Protein AF-A0A7Y5TI18-F1 (afdb_monomer)

Mean predicted aligned error: 16.35 Å

Foldseek 3Di:
DDVCPCVVCVDDDDDDADDLVRLLVLLQVVLVVVLADEDPQLSVLSSVLSVPDDPDPPCPRSVVSVLQNVQLVVVLCVVCVPPPDQDPCSNHYRYSRSGDSDSPDRPDPPPPPDPPPPPDDDDDDDDDDDDDDDDDDDDDDDDDDDDDDDDD

Secondary structure (DSSP, 8-state):
--TTSTTT---PPP-PPPPHHHHHHHHHHHHHTTT-EE-HHHHHHHHHHHHHS---TT--HHHHHHHHHHHHHHHHHHHHTT-SS--TTTTTEE-GGG--S-TTS----------------PPP----------------------------

Structure (mmCIF, N/CA/C/O backbone):
data_AF-A0A7Y5TI18-F1
#
_entry.id   AF-A0A7Y5TI18-F1
#
loop_
_atom_site.group_PDB
_atom_site.id
_atom_site.type_symbol
_atom_site.label_atom_id
_atom_site.label_alt_id
_atom_site.label_comp_id
_atom_site.label_asym_id
_atom_site.label_entity_id
_atom_site.label_seq_id
_atom_site.pdbx_PDB_ins_code
_atom_site.Cartn_x
_atom_site.Cartn_y
_atom_site.Cartn_z
_atom_site.occupancy
_atom_site.B_iso_or_equiv
_atom_site.auth_seq_id
_atom_site.auth_comp_id
_atom_site.auth_asym_id
_atom_site.auth_atom_id
_atom_site.pdbx_PDB_model_num
ATOM 1 N N . GLN A 1 1 ? -7.998 13.507 37.274 1.00 60.72 1 GLN A N 1
ATOM 2 C CA . GLN A 1 1 ? -9.275 12.997 36.729 1.00 60.72 1 GLN A CA 1
ATOM 3 C C . GLN A 1 1 ? -10.178 14.200 36.506 1.00 60.72 1 GLN A C 1
ATOM 5 O O . GLN A 1 1 ? -10.404 14.914 37.473 1.00 60.72 1 GLN A O 1
ATOM 10 N N . ASN A 1 2 ? -10.582 14.504 35.266 1.00 56.47 2 ASN A N 1
ATOM 11 C CA . ASN A 1 2 ? -11.350 15.713 34.932 1.00 56.47 2 ASN A CA 1
ATOM 12 C C . ASN A 1 2 ? -12.838 15.346 34.725 1.00 56.47 2 ASN A C 1
ATOM 14 O O . ASN A 1 2 ? -13.205 14.922 33.629 1.00 56.47 2 ASN A O 1
ATOM 18 N N . PRO A 1 3 ? -13.705 15.445 35.753 1.00 73.06 3 PRO A N 1
ATOM 19 C CA . PRO A 1 3 ? -15.040 14.829 35.740 1.00 73.06 3 PRO A CA 1
ATOM 20 C C . PRO A 1 3 ? -16.017 15.494 34.757 1.00 73.06 3 PRO A C 1
ATOM 22 O O . PRO A 1 3 ? -17.007 14.893 34.358 1.00 73.06 3 PRO A O 1
ATOM 25 N N . GLY A 1 4 ? -15.745 16.741 34.356 1.00 77.50 4 GLY A N 1
ATOM 26 C CA . GLY A 1 4 ? -16.625 17.539 33.497 1.00 77.50 4 GLY A CA 1
ATOM 27 C C . GLY A 1 4 ? -16.455 17.315 31.992 1.00 77.50 4 GLY A C 1
ATOM 28 O O . GLY A 1 4 ? -17.224 17.891 31.221 1.00 77.50 4 GLY A O 1
ATOM 29 N N . LEU A 1 5 ? -15.461 16.519 31.574 1.00 74.81 5 LEU A N 1
ATOM 30 C CA . LEU A 1 5 ? -15.185 16.237 30.161 1.00 74.81 5 LEU A CA 1
ATOM 31 C C . LEU A 1 5 ? -16.224 15.268 29.586 1.00 74.81 5 LEU A C 1
ATOM 33 O O . LEU A 1 5 ? -16.863 15.584 28.589 1.00 74.81 5 LEU A O 1
ATOM 37 N N . ALA A 1 6 ? -16.483 14.155 30.276 1.00 68.00 6 ALA A N 1
ATOM 38 C CA . ALA A 1 6 ? -17.467 13.156 29.849 1.00 68.00 6 ALA A CA 1
ATOM 39 C C . ALA A 1 6 ? -18.893 13.732 29.726 1.00 68.00 6 ALA A C 1
ATOM 41 O O . ALA A 1 6 ? -19.654 13.326 28.861 1.00 68.00 6 ALA A O 1
ATOM 42 N N . SER A 1 7 ? -19.241 14.742 30.532 1.00 72.25 7 SER A N 1
ATOM 43 C CA . SER A 1 7 ? -20.543 15.423 30.443 1.00 72.25 7 SER A CA 1
ATOM 44 C C . SER A 1 7 ? -20.699 16.311 29.202 1.00 72.25 7 SER A C 1
ATOM 46 O O . SER A 1 7 ? -21.828 16.646 28.852 1.00 72.25 7 SER A O 1
ATOM 48 N N . ARG A 1 8 ? -19.596 16.748 28.577 1.00 80.69 8 ARG A N 1
ATOM 49 C CA . ARG A 1 8 ? -19.600 17.625 27.391 1.00 80.69 8 ARG A CA 1
ATOM 50 C C . ARG A 1 8 ? -19.450 16.859 26.075 1.00 80.69 8 ARG A C 1
ATOM 52 O O . ARG A 1 8 ? -19.745 17.425 25.030 1.00 80.69 8 ARG A O 1
ATOM 59 N N . PHE A 1 9 ? -19.037 15.593 26.130 1.00 77.94 9 PHE A N 1
ATOM 60 C CA . PHE A 1 9 ? -18.974 14.686 24.984 1.00 77.94 9 PHE A CA 1
ATOM 61 C C . PHE A 1 9 ? -20.054 13.612 25.140 1.00 77.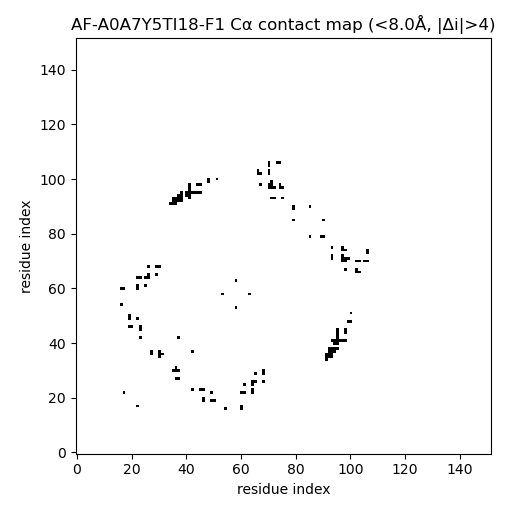94 9 PHE A C 1
ATOM 63 O O . PHE A 1 9 ? -19.801 12.524 25.641 1.00 77.94 9 PHE A O 1
ATOM 70 N N . THR A 1 10 ? -21.286 13.953 24.763 1.00 79.06 10 THR A N 1
ATOM 71 C CA . THR A 1 10 ? -22.455 13.062 24.889 1.00 79.06 10 THR A CA 1
ATOM 72 C C . THR A 1 10 ? -22.569 12.045 23.756 1.00 79.06 10 THR A C 1
ATOM 74 O O . THR A 1 10 ? -23.332 11.092 23.871 1.00 79.06 10 THR A O 1
ATOM 77 N N . THR A 1 11 ? -21.847 12.263 22.657 1.00 81.44 11 THR A N 1
ATOM 78 C CA . THR A 1 11 ? -21.863 11.404 21.473 1.00 81.44 11 THR A CA 1
ATOM 79 C C . THR A 1 11 ? -20.527 10.690 21.367 1.00 81.44 11 THR A C 1
ATOM 81 O O . THR A 1 11 ? -19.495 11.329 21.165 1.00 81.44 11 THR A O 1
ATOM 84 N N . THR A 1 12 ? -20.562 9.368 21.479 1.00 78.50 12 THR A N 1
ATOM 85 C CA . THR A 1 12 ? -19.436 8.493 21.161 1.00 78.50 12 THR A CA 1
ATOM 86 C C . THR A 1 12 ? -19.642 7.976 19.745 1.00 78.50 12 THR A C 1
ATOM 88 O O . THR A 1 12 ? -20.697 7.423 19.444 1.00 78.50 12 THR A O 1
ATOM 91 N N . ILE A 1 13 ? -18.663 8.209 18.874 1.00 78.75 13 ILE A N 1
ATOM 92 C CA . ILE A 1 13 ? -18.610 7.615 17.538 1.00 78.75 13 ILE A CA 1
ATOM 93 C C . ILE A 1 13 ? -17.568 6.507 17.621 1.00 78.75 13 ILE A C 1
ATOM 95 O O . ILE A 1 13 ? -16.414 6.776 17.957 1.00 78.75 13 ILE A O 1
ATOM 99 N N . GLU A 1 14 ? -17.999 5.277 17.380 1.00 77.69 14 GLU A N 1
ATOM 100 C CA . GLU A 1 14 ? -17.109 4.130 17.246 1.00 77.69 14 GLU A CA 1
ATOM 101 C C . GLU A 1 14 ? -16.626 4.077 15.796 1.00 77.69 14 GLU A C 1
ATOM 103 O O . GLU A 1 14 ? -17.403 4.292 14.865 1.00 77.69 14 GLU A O 1
ATOM 108 N N . PHE A 1 15 ? -15.326 3.871 15.622 1.00 79.31 15 PHE A N 1
ATOM 109 C CA . PHE A 1 15 ? -14.714 3.692 14.315 1.00 79.31 15 PHE A CA 1
ATOM 110 C C . PHE A 1 15 ? -14.275 2.240 14.233 1.00 79.31 15 PHE A C 1
ATOM 112 O O . PHE A 1 15 ? -13.400 1.829 14.998 1.00 79.31 15 PHE A O 1
ATOM 119 N N . ASP A 1 16 ? -14.910 1.488 13.342 1.00 81.56 16 ASP A N 1
ATOM 120 C CA . ASP A 1 16 ? -14.528 0.109 13.072 1.00 81.56 16 ASP A CA 1
ATOM 121 C C . ASP A 1 16 ? -13.164 0.062 12.373 1.00 81.56 16 ASP A C 1
ATOM 123 O O . ASP A 1 16 ? -12.767 0.994 11.661 1.00 81.56 16 ASP A O 1
ATOM 127 N N . ASP A 1 17 ? -12.437 -1.033 12.584 1.00 86.19 17 ASP A N 1
ATOM 128 C CA . ASP A 1 17 ? -11.221 -1.297 11.826 1.00 86.19 17 ASP A CA 1
ATOM 129 C C . ASP A 1 17 ? -11.558 -1.597 10.362 1.00 86.19 17 ASP A C 1
ATOM 131 O O . ASP A 1 17 ? -12.556 -2.255 10.063 1.00 86.19 17 ASP A O 1
ATOM 135 N N . TYR A 1 18 ? -10.695 -1.146 9.449 1.00 89.25 18 TYR A N 1
ATOM 136 C CA . TYR A 1 18 ? -10.819 -1.506 8.040 1.00 89.25 18 TYR A CA 1
ATOM 137 C C . TYR A 1 18 ? -10.597 -3.010 7.857 1.00 89.25 18 TYR A C 1
ATOM 139 O O . TYR A 1 18 ? -9.679 -3.604 8.433 1.00 89.25 18 TYR A O 1
ATOM 147 N N . SER A 1 19 ? -11.419 -3.613 7.007 1.00 92.19 19 SER A N 1
ATOM 148 C CA . SER A 1 19 ? -11.203 -4.960 6.489 1.00 92.19 19 SER A CA 1
ATOM 149 C C . SER A 1 19 ? -9.927 -5.037 5.643 1.00 92.19 19 SER A C 1
ATOM 151 O O . SER A 1 19 ? -9.414 -4.029 5.154 1.00 92.19 19 SER A O 1
ATOM 153 N N . ASP A 1 20 ? -9.418 -6.250 5.427 1.00 93.31 20 ASP A N 1
ATOM 154 C CA . ASP A 1 20 ? -8.227 -6.474 4.595 1.00 93.31 20 ASP A CA 1
ATOM 155 C C . ASP A 1 20 ? -8.409 -5.928 3.169 1.00 93.31 20 ASP A C 1
ATOM 157 O O . ASP A 1 20 ? -7.471 -5.385 2.589 1.00 93.31 20 ASP A O 1
ATOM 161 N N . ASP A 1 21 ? -9.627 -6.024 2.628 1.00 93.94 21 ASP A N 1
ATOM 162 C CA . ASP A 1 21 ? -9.971 -5.511 1.300 1.00 93.94 21 ASP A CA 1
ATOM 163 C C . ASP A 1 21 ? -9.994 -3.975 1.270 1.00 93.94 21 ASP A C 1
ATOM 165 O O . ASP A 1 21 ? -9.540 -3.365 0.304 1.00 93.94 21 ASP A O 1
ATOM 169 N N . GLU A 1 22 ? -10.464 -3.329 2.340 1.00 94.81 22 GLU A N 1
ATOM 170 C CA . GLU A 1 22 ? -10.423 -1.867 2.465 1.00 94.81 22 GLU A CA 1
ATOM 171 C C . GLU A 1 22 ? -8.990 -1.355 2.634 1.00 94.81 22 GLU A C 1
ATOM 173 O O . GLU A 1 22 ? -8.625 -0.337 2.049 1.00 94.81 22 GLU A O 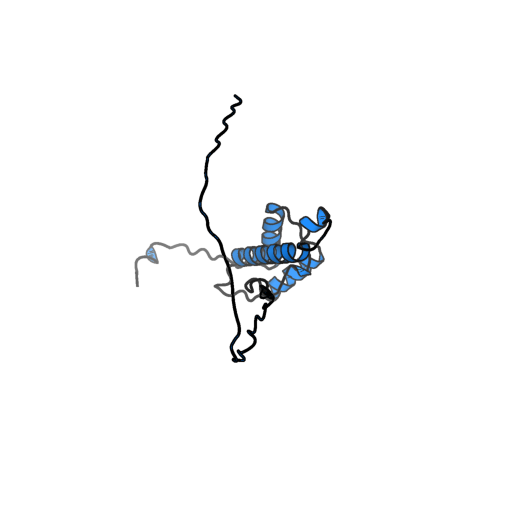1
ATOM 178 N N . LEU A 1 23 ? -8.144 -2.070 3.379 1.00 94.88 23 LEU A N 1
ATOM 179 C CA . LEU A 1 23 ? -6.724 -1.735 3.501 1.00 94.88 23 LEU A CA 1
ATOM 180 C C . LEU A 1 23 ? -5.972 -1.889 2.180 1.00 94.88 23 LEU A C 1
ATOM 182 O O . LEU A 1 23 ? -5.084 -1.075 1.905 1.00 94.88 23 LEU A O 1
ATOM 186 N N . LEU A 1 24 ? -6.336 -2.894 1.377 1.00 96.06 24 LEU A N 1
ATOM 187 C CA . LEU A 1 24 ? -5.817 -3.084 0.024 1.00 96.06 24 LEU A CA 1
ATOM 188 C C . LEU A 1 24 ? -6.236 -1.935 -0.886 1.00 96.06 24 LEU A C 1
ATOM 190 O O . LEU A 1 24 ? -5.375 -1.327 -1.508 1.00 96.06 24 LEU A O 1
ATOM 194 N N . ALA A 1 25 ? -7.513 -1.550 -0.862 1.00 96.88 25 ALA A N 1
ATOM 195 C CA . ALA A 1 25 ? -8.004 -0.408 -1.629 1.00 96.88 25 ALA A CA 1
ATOM 196 C C . ALA A 1 25 ? -7.322 0.915 -1.226 1.00 96.88 25 ALA A C 1
ATOM 198 O O . ALA A 1 25 ? -7.026 1.754 -2.077 1.00 96.88 25 ALA A O 1
ATOM 199 N N . ILE A 1 26 ? -7.037 1.109 0.068 1.00 96.38 26 ILE A N 1
ATOM 200 C CA . ILE A 1 26 ? -6.265 2.264 0.546 1.00 96.38 26 ILE A CA 1
ATOM 201 C C . ILE A 1 26 ? -4.839 2.227 -0.013 1.00 96.38 26 ILE A C 1
ATOM 203 O O . ILE A 1 26 ? -4.341 3.259 -0.458 1.00 96.38 26 ILE A O 1
ATOM 207 N N . LEU A 1 27 ? -4.180 1.066 0.013 1.00 97.50 27 LEU A N 1
ATOM 208 C CA . LEU A 1 27 ? -2.828 0.911 -0.521 1.00 97.50 27 LEU A CA 1
ATOM 209 C C . LEU A 1 27 ? -2.791 1.161 -2.034 1.00 97.50 27 LEU A C 1
ATOM 211 O O . LEU A 1 27 ? -1.938 1.921 -2.485 1.00 97.50 27 LEU A O 1
ATOM 215 N N . ASP A 1 28 ? -3.743 0.608 -2.789 1.00 98.00 28 ASP A N 1
ATOM 216 C CA . ASP A 1 28 ? -3.884 0.838 -4.232 1.00 98.00 28 ASP A CA 1
ATOM 217 C C . ASP A 1 28 ? -4.068 2.327 -4.541 1.00 98.00 28 ASP A C 1
ATOM 219 O O . ASP A 1 28 ? -3.390 2.872 -5.408 1.00 98.00 28 ASP A O 1
ATOM 223 N N . SER A 1 29 ? -4.912 3.026 -3.775 1.00 98.31 29 SER A N 1
ATOM 224 C CA . SER A 1 29 ? -5.109 4.470 -3.943 1.00 98.31 29 SER A CA 1
ATOM 225 C C . SER A 1 29 ? -3.832 5.278 -3.674 1.00 98.31 29 SER A C 1
ATOM 227 O O . SER A 1 29 ? -3.584 6.280 -4.348 1.00 98.31 29 SER A O 1
ATOM 229 N N . ILE A 1 30 ? -3.011 4.861 -2.704 1.00 97.94 30 ILE A N 1
ATOM 230 C CA . ILE A 1 30 ? -1.713 5.495 -2.427 1.00 97.94 30 ILE A CA 1
ATOM 231 C C . ILE A 1 30 ? -0.726 5.227 -3.572 1.00 97.94 30 ILE A C 1
ATOM 233 O O . ILE A 1 30 ? -0.021 6.154 -3.984 1.00 97.94 30 ILE A O 1
ATOM 237 N N . ALA A 1 31 ? -0.684 3.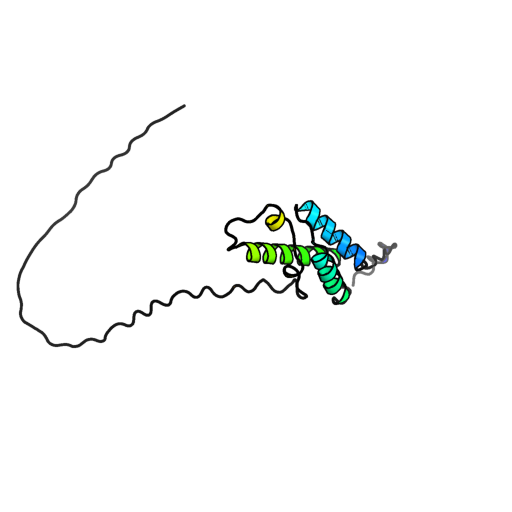992 -4.079 1.00 98.00 31 ALA A N 1
ATOM 238 C CA . ALA A 1 31 ? 0.183 3.595 -5.183 1.00 98.00 31 ALA A CA 1
ATOM 239 C C . ALA A 1 31 ? -0.161 4.359 -6.468 1.00 98.00 31 ALA A C 1
ATOM 241 O O . ALA A 1 31 ? 0.718 5.010 -7.033 1.00 98.00 31 ALA A O 1
ATOM 242 N N . GLU A 1 32 ? -1.441 4.391 -6.852 1.00 98.00 32 GLU A N 1
ATOM 243 C CA . GLU A 1 32 ? -1.928 5.115 -8.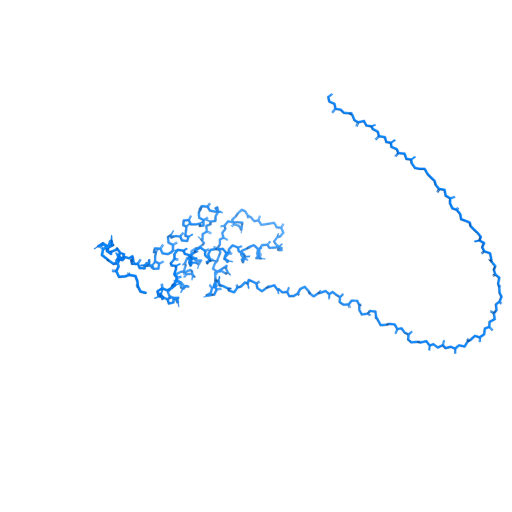032 1.00 98.00 32 GLU A CA 1
ATOM 244 C C . GLU A 1 32 ? -1.614 6.614 -7.932 1.00 98.00 32 GLU A C 1
ATOM 246 O O . GLU A 1 32 ? -1.080 7.212 -8.867 1.00 98.00 32 GLU A O 1
ATOM 251 N N . GLY A 1 33 ? -1.856 7.221 -6.764 1.00 98.12 33 GLY A N 1
ATOM 252 C CA . GLY A 1 33 ? -1.515 8.624 -6.505 1.00 98.12 33 GLY A CA 1
ATOM 253 C C . GLY A 1 33 ? -0.011 8.930 -6.539 1.00 98.12 33 GLY A C 1
ATOM 254 O O . GLY A 1 33 ? 0.366 10.101 -6.581 1.00 98.12 33 GLY A O 1
ATOM 255 N N . SER A 1 34 ? 0.832 7.895 -6.527 1.00 97.50 34 SER A N 1
ATOM 256 C CA . SER A 1 34 ? 2.294 7.972 -6.582 1.00 97.50 34 SER A CA 1
ATOM 257 C C . SER A 1 34 ? 2.870 7.427 -7.898 1.00 97.50 34 SER A C 1
ATOM 259 O O . SER A 1 34 ? 4.075 7.203 -7.968 1.00 97.50 34 SER A O 1
ATOM 261 N N . ASP A 1 35 ? 2.037 7.216 -8.927 1.00 97.25 35 ASP A N 1
ATOM 262 C CA . ASP A 1 35 ? 2.412 6.670 -10.242 1.00 97.25 35 ASP A CA 1
ATOM 263 C C . ASP A 1 35 ? 2.914 5.209 -10.251 1.00 97.25 35 ASP A C 1
ATOM 265 O O . ASP A 1 35 ? 3.544 4.784 -11.229 1.00 97.25 35 ASP A O 1
ATOM 269 N N . TYR A 1 36 ? 2.583 4.439 -9.211 1.00 98.19 36 TYR A N 1
ATOM 270 C CA . TYR A 1 36 ? 2.853 3.003 -9.106 1.00 98.19 36 TYR A CA 1
ATOM 271 C C . TYR A 1 36 ? 1.599 2.162 -9.343 1.00 98.19 36 TYR A C 1
ATOM 273 O O . TYR A 1 36 ? 0.479 2.568 -9.044 1.00 98.19 36 TYR A O 1
ATOM 281 N N . GLU A 1 37 ? 1.820 0.941 -9.814 1.00 97.94 37 GLU A N 1
ATOM 282 C CA . GLU A 1 37 ? 0.804 -0.095 -9.965 1.00 97.94 37 GLU A CA 1
ATOM 283 C C . GLU A 1 37 ? 1.326 -1.394 -9.336 1.00 97.94 37 GLU A C 1
ATOM 285 O O . GLU A 1 37 ? 2.5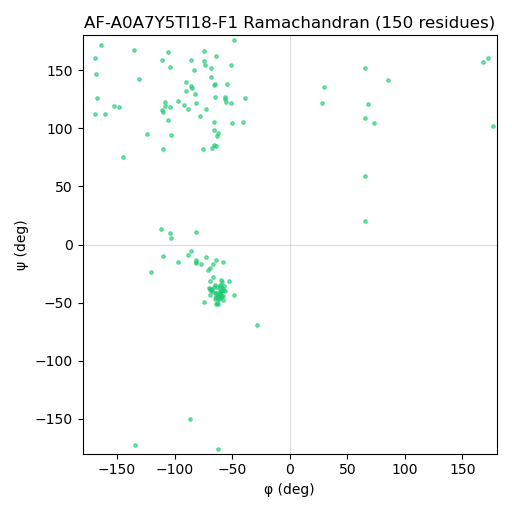18 -1.708 -9.406 1.00 97.94 37 GLU A O 1
ATOM 290 N N . LEU A 1 38 ? 0.441 -2.148 -8.686 1.00 98.19 38 LEU A N 1
ATOM 291 C CA . LEU A 1 38 ? 0.767 -3.466 -8.151 1.00 98.19 38 LEU A CA 1
ATOM 292 C C . LEU A 1 38 ? 0.475 -4.527 -9.210 1.00 98.19 38 LEU A C 1
ATOM 294 O O . LEU A 1 38 ? -0.531 -4.475 -9.912 1.00 98.19 38 LEU A O 1
ATOM 298 N N . THR A 1 39 ? 1.369 -5.500 -9.295 1.00 98.06 39 THR A N 1
ATOM 299 C CA . THR A 1 39 ? 1.151 -6.741 -10.047 1.00 98.06 39 THR A CA 1
ATOM 300 C C . THR A 1 39 ? 0.187 -7.673 -9.305 1.00 98.06 39 THR A C 1
ATOM 302 O O . THR A 1 39 ? 0.044 -7.582 -8.085 1.00 98.06 39 THR A O 1
ATOM 305 N N . ASP A 1 40 ? -0.451 -8.606 -10.019 1.00 97.44 40 ASP A N 1
ATOM 306 C CA . ASP A 1 40 ? -1.426 -9.534 -9.422 1.00 97.44 40 ASP A CA 1
ATOM 307 C C . ASP A 1 40 ? -0.829 -10.342 -8.247 1.00 97.44 40 ASP A C 1
ATOM 309 O O . ASP A 1 40 ? -1.467 -10.519 -7.208 1.00 97.44 40 ASP A O 1
ATOM 313 N N . ASP A 1 41 ? 0.427 -10.787 -8.366 1.00 97.50 41 ASP A N 1
ATOM 314 C CA . ASP A 1 41 ? 1.148 -11.490 -7.298 1.00 97.50 41 ASP A CA 1
ATOM 315 C C . ASP A 1 41 ? 1.495 -10.563 -6.123 1.00 97.50 41 ASP A C 1
ATOM 317 O O . ASP A 1 41 ? 1.496 -10.996 -4.965 1.00 97.50 41 ASP A O 1
ATOM 321 N N . ALA A 1 42 ? 1.736 -9.274 -6.382 1.00 97.69 42 ALA A N 1
ATOM 322 C CA . ALA A 1 42 ? 1.880 -8.280 -5.325 1.00 97.69 42 ALA A CA 1
ATOM 323 C C . ALA A 1 42 ? 0.576 -8.085 -4.542 1.00 97.69 42 ALA A C 1
ATOM 325 O O . ALA A 1 42 ? 0.620 -8.042 -3.313 1.00 97.69 42 ALA A O 1
ATOM 326 N N . HIS A 1 43 ? -0.587 -8.038 -5.202 1.00 97.50 43 HIS A N 1
ATOM 327 C CA . HIS A 1 43 ? -1.880 -7.966 -4.507 1.00 97.50 43 HIS A CA 1
ATOM 328 C C . HIS A 1 43 ? -2.116 -9.178 -3.605 1.00 97.50 43 HIS A C 1
ATOM 330 O O . HIS A 1 43 ? -2.562 -9.027 -2.463 1.00 97.50 43 HIS A O 1
ATOM 336 N N . GLU A 1 44 ? -1.794 -10.381 -4.084 1.00 96.75 44 GLU A N 1
ATOM 337 C CA . GLU A 1 44 ? -1.872 -11.603 -3.277 1.00 96.75 44 GLU A CA 1
ATOM 338 C C . GLU A 1 44 ? -0.938 -11.537 -2.061 1.00 96.75 44 GLU A C 1
ATOM 340 O O . GLU A 1 44 ? -1.354 -11.837 -0.935 1.00 96.75 44 GLU A O 1
ATOM 345 N N . ARG A 1 45 ? 0.304 -11.079 -2.263 1.00 96.56 45 ARG A N 1
ATOM 346 C CA . ARG A 1 45 ? 1.287 -10.907 -1.188 1.00 96.56 45 ARG A CA 1
ATOM 347 C C . ARG A 1 45 ? 0.819 -9.895 -0.146 1.00 96.56 45 ARG A C 1
ATOM 349 O O . ARG A 1 45 ? 0.877 -10.187 1.046 1.00 96.56 45 ARG A O 1
ATOM 356 N N . VAL A 1 46 ? 0.323 -8.737 -0.571 1.00 96.25 46 VAL A N 1
ATOM 357 C CA . VAL A 1 46 ? -0.185 -7.691 0.328 1.00 96.25 46 VAL A CA 1
ATOM 358 C C . VAL A 1 46 ? -1.384 -8.195 1.129 1.00 96.25 46 VAL A C 1
ATOM 360 O O . VAL A 1 46 ? -1.435 -8.000 2.345 1.00 96.25 46 VAL A O 1
ATOM 363 N N . ARG A 1 47 ? -2.320 -8.911 0.491 1.00 95.44 47 ARG A N 1
ATOM 364 C CA . ARG A 1 47 ? -3.453 -9.523 1.199 1.00 95.44 47 ARG A CA 1
ATOM 365 C C . ARG A 1 47 ? -2.974 -10.499 2.278 1.00 95.44 47 ARG A C 1
ATOM 367 O O . ARG A 1 47 ? -3.524 -10.496 3.377 1.00 95.44 47 ARG A O 1
ATOM 374 N N . HIS A 1 48 ? -1.931 -11.283 2.004 1.00 94.38 48 HIS A N 1
ATOM 375 C CA . HIS A 1 48 ? -1.337 -12.167 3.007 1.00 94.38 48 HIS A CA 1
ATOM 376 C C . HIS A 1 48 ? -0.754 -11.392 4.199 1.00 94.38 48 HIS A C 1
ATOM 378 O O . HIS A 1 48 ? -1.016 -11.752 5.346 1.00 94.38 48 HIS A O 1
ATOM 384 N N . VAL A 1 49 ? -0.028 -10.298 3.942 1.00 93.69 49 VAL A N 1
ATOM 385 C CA . VAL A 1 49 ? 0.522 -9.426 4.997 1.00 93.69 49 VAL A CA 1
ATOM 386 C C . VAL A 1 49 ? -0.601 -8.852 5.867 1.00 93.69 49 VAL A C 1
ATOM 388 O O . VAL A 1 49 ? -0.506 -8.883 7.096 1.00 93.69 49 VAL A O 1
ATOM 391 N N . PHE A 1 50 ? -1.700 -8.383 5.268 1.00 92.69 50 PHE A N 1
ATOM 392 C CA . PHE A 1 50 ? -2.851 -7.885 6.026 1.00 92.69 50 PHE A CA 1
ATOM 393 C C . PHE A 1 50 ? -3.499 -8.962 6.894 1.00 92.69 50 PHE A C 1
ATOM 395 O O . PHE A 1 50 ? -3.737 -8.703 8.071 1.00 92.69 50 PHE A O 1
ATOM 402 N N . GLN A 1 51 ? -3.707 -10.164 6.356 1.00 91.31 51 GLN A N 1
ATOM 403 C CA . GLN A 1 51 ? -4.292 -11.289 7.094 1.00 91.31 51 GLN A CA 1
ATOM 404 C C . GLN A 1 51 ? -3.409 -11.769 8.251 1.00 91.31 51 GLN A C 1
ATOM 406 O O . GLN A 1 51 ? -3.914 -12.191 9.291 1.00 91.31 51 GLN A O 1
ATOM 411 N N . ALA A 1 52 ? -2.088 -11.722 8.074 1.00 90.12 52 ALA A N 1
ATOM 412 C CA . ALA A 1 52 ? -1.127 -12.139 9.087 1.00 90.12 52 ALA A CA 1
ATOM 413 C C . ALA A 1 52 ? -0.954 -11.105 10.212 1.00 90.12 52 ALA A C 1
ATOM 415 O O . ALA A 1 52 ? -0.428 -11.444 11.275 1.00 90.12 52 ALA A O 1
ATOM 416 N N . THR A 1 53 ? -1.388 -9.857 10.005 1.00 86.81 53 THR A N 1
ATOM 417 C CA . THR A 1 53 ? -1.133 -8.768 10.950 1.00 86.81 53 THR A CA 1
ATOM 418 C C . THR A 1 53 ? -2.267 -8.616 11.975 1.00 86.81 53 THR A C 1
ATOM 420 O O . THR A 1 53 ? -3.405 -8.326 11.602 1.00 86.81 53 THR A O 1
ATOM 423 N N . PRO A 1 54 ? -1.994 -8.744 13.289 1.00 84.81 54 PRO A N 1
ATOM 424 C CA . PRO A 1 54 ? -3.025 -8.605 14.315 1.00 84.81 54 PRO A CA 1
ATOM 425 C C . PRO A 1 54 ? -3.621 -7.189 14.386 1.00 84.81 54 PRO A C 1
ATOM 427 O O . PRO A 1 54 ? -2.908 -6.207 14.608 1.00 84.81 54 PRO A O 1
ATOM 430 N N . ARG A 1 55 ? -4.955 -7.092 14.306 1.00 83.31 55 ARG A N 1
ATOM 431 C CA . ARG A 1 55 ? -5.720 -5.852 14.527 1.00 83.31 55 ARG A CA 1
ATOM 432 C C . ARG A 1 55 ? -5.793 -5.537 16.022 1.00 83.31 55 ARG A C 1
ATOM 434 O O . ARG A 1 55 ? -6.726 -5.919 16.724 1.00 83.31 55 ARG A O 1
ATOM 441 N N . THR A 1 56 ? -4.741 -4.919 16.546 1.00 80.00 56 THR A N 1
ATOM 442 C CA . THR A 1 56 ? -4.738 -4.407 17.924 1.00 80.00 56 THR A CA 1
ATOM 443 C C . THR A 1 56 ? -5.350 -3.002 17.971 1.00 80.00 56 THR A C 1
ATOM 445 O O . THR A 1 56 ? -5.297 -2.290 16.972 1.00 80.00 56 THR A O 1
ATOM 448 N N . PRO A 1 57 ? -5.836 -2.518 19.130 1.00 72.56 57 PRO A N 1
ATOM 449 C CA . PRO A 1 57 ? -6.342 -1.143 19.257 1.00 72.56 57 PRO A CA 1
ATOM 450 C C . PRO A 1 57 ? -5.328 -0.041 18.891 1.00 72.56 57 PRO A C 1
ATOM 452 O O . PRO A 1 57 ? -5.704 1.115 18.723 1.00 72.56 57 PRO A O 1
ATOM 455 N N . ALA A 1 58 ? -4.037 -0.380 18.800 1.00 71.94 58 ALA A N 1
ATOM 456 C CA . ALA A 1 58 ? -2.957 0.522 18.405 1.00 71.94 58 ALA A CA 1
ATOM 457 C C . ALA A 1 58 ? -2.477 0.305 16.955 1.00 71.94 58 ALA A C 1
ATOM 459 O O . ALA A 1 58 ? -1.498 0.923 16.547 1.00 71.94 58 ALA A O 1
ATOM 460 N N . PHE A 1 59 ? -3.138 -0.562 16.181 1.00 78.31 59 PHE A N 1
ATOM 461 C CA . PHE A 1 59 ? -2.696 -0.997 14.855 1.00 78.31 59 PHE A CA 1
ATOM 462 C C . PHE A 1 59 ? -2.575 0.154 13.843 1.00 78.31 59 PHE A C 1
ATOM 464 O O . PHE A 1 59 ? -1.659 0.173 13.026 1.00 78.31 59 PHE A O 1
ATOM 471 N N . GLY A 1 60 ? -3.459 1.154 13.928 1.00 82.31 60 GLY A N 1
ATOM 472 C CA . GLY A 1 60 ? -3.377 2.348 13.089 1.00 82.31 60 GLY A CA 1
ATOM 473 C C . GLY A 1 60 ? -3.596 2.047 11.603 1.00 82.31 60 GLY A C 1
ATOM 474 O O . GLY A 1 60 ? -2.738 2.367 10.789 1.00 82.31 60 GLY A O 1
ATOM 475 N N . ASN A 1 61 ? -4.757 1.476 11.256 1.00 87.75 61 ASN A N 1
ATOM 476 C CA . ASN A 1 61 ? -5.149 0.994 9.920 1.00 87.75 61 ASN A CA 1
ATOM 477 C C . ASN A 1 61 ? -4.506 1.714 8.719 1.00 87.75 61 ASN A C 1
ATOM 479 O O . ASN A 1 61 ? -3.659 1.153 8.031 1.00 87.75 61 ASN A O 1
ATOM 483 N N . GLY A 1 62 ? -4.864 2.980 8.477 1.00 87.38 62 GLY A N 1
ATOM 484 C CA . GLY A 1 62 ? -4.350 3.723 7.320 1.00 87.38 62 GLY A CA 1
ATOM 485 C C . GLY A 1 62 ? -2.847 4.018 7.386 1.00 87.38 62 GLY A C 1
ATOM 486 O O . GLY A 1 62 ? -2.190 4.119 6.351 1.00 87.38 62 GLY A O 1
ATOM 487 N N . ARG A 1 63 ? -2.282 4.124 8.596 1.00 91.31 63 ARG A N 1
ATOM 488 C CA . ARG A 1 63 ? -0.833 4.265 8.786 1.00 91.31 63 ARG A CA 1
ATOM 489 C C . ARG A 1 63 ? -0.114 2.985 8.382 1.00 91.31 63 ARG A C 1
ATOM 491 O O . ARG A 1 63 ? 0.930 3.073 7.754 1.00 91.31 63 ARG A O 1
ATOM 498 N N . PHE A 1 64 ? -0.691 1.825 8.684 1.00 91.50 64 PHE A N 1
ATOM 499 C CA . PHE A 1 64 ? -0.124 0.544 8.285 1.00 91.50 64 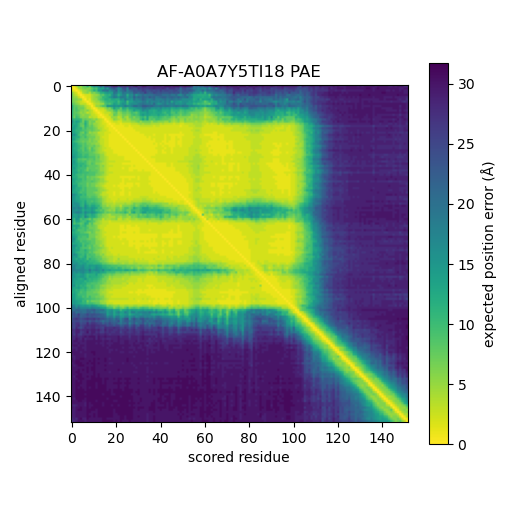PHE A CA 1
ATOM 500 C C . PHE A 1 64 ? -0.043 0.399 6.759 1.00 91.50 64 PHE A C 1
ATOM 502 O O . PHE A 1 64 ? 1.041 0.137 6.246 1.00 91.50 64 PHE A O 1
ATOM 509 N N . SER A 1 65 ? -1.137 0.645 6.020 1.00 93.94 65 SER A N 1
ATOM 510 C CA . SER A 1 65 ? -1.113 0.587 4.544 1.00 93.94 65 SER A CA 1
ATOM 511 C C . SER A 1 65 ? -0.090 1.558 3.943 1.00 93.94 65 SER A C 1
ATOM 513 O O . SER A 1 65 ? 0.614 1.205 3.000 1.00 93.94 65 SER A O 1
ATOM 515 N N . ARG A 1 66 ? 0.033 2.766 4.513 1.00 94.38 66 ARG A N 1
ATOM 516 C CA . ARG A 1 66 ? 1.037 3.752 4.092 1.00 94.38 66 ARG A CA 1
ATOM 517 C C . ARG A 1 66 ? 2.466 3.270 4.337 1.00 94.38 66 ARG A C 1
ATOM 519 O O . ARG A 1 66 ? 3.263 3.306 3.408 1.00 94.38 66 ARG A O 1
ATOM 526 N N . ASN A 1 67 ? 2.777 2.812 5.549 1.00 93.81 67 ASN A N 1
ATOM 527 C CA . ASN A 1 67 ? 4.110 2.312 5.889 1.00 93.81 67 ASN A CA 1
ATOM 528 C C . ASN A 1 67 ? 4.497 1.127 4.993 1.00 93.81 67 ASN A C 1
ATOM 530 O O . ASN A 1 67 ? 5.610 1.079 4.477 1.00 93.81 67 ASN A O 1
ATOM 534 N N . LEU A 1 68 ? 3.562 0.198 4.760 1.00 95.38 68 LEU A N 1
ATOM 535 C CA . LEU A 1 68 ? 3.786 -0.952 3.888 1.00 95.38 68 LEU A CA 1
ATOM 536 C C . LEU A 1 68 ? 4.125 -0.522 2.452 1.00 95.38 68 LEU A C 1
ATOM 538 O O . LEU A 1 68 ? 5.068 -1.048 1.867 1.00 95.38 68 LEU A O 1
ATOM 542 N N . PHE A 1 69 ? 3.399 0.456 1.905 1.00 96.94 69 PHE A N 1
ATOM 543 C CA . PHE A 1 69 ? 3.705 1.028 0.593 1.00 96.94 69 PHE A CA 1
ATOM 544 C C . PHE A 1 69 ? 5.081 1.710 0.559 1.00 96.94 69 PHE A C 1
ATOM 546 O O . PHE A 1 69 ? 5.870 1.455 -0.347 1.00 96.94 69 PHE A O 1
ATOM 553 N N . GLU A 1 70 ? 5.401 2.543 1.552 1.00 96.12 70 GLU A N 1
ATOM 554 C CA . GLU A 1 70 ? 6.688 3.251 1.625 1.00 96.12 70 GLU A CA 1
ATOM 555 C C . GLU A 1 70 ? 7.872 2.269 1.689 1.00 96.12 70 GLU A C 1
ATOM 557 O O . GLU A 1 70 ? 8.872 2.453 0.989 1.00 96.12 70 GLU A O 1
ATOM 562 N N . HIS A 1 71 ? 7.736 1.174 2.445 1.00 95.75 71 HIS A N 1
ATOM 563 C CA . HIS A 1 71 ? 8.728 0.097 2.473 1.00 95.75 71 HIS A CA 1
ATOM 564 C C . HIS A 1 71 ? 8.856 -0.612 1.122 1.00 95.75 71 HIS A C 1
ATOM 566 O O . HIS A 1 71 ? 9.978 -0.869 0.675 1.00 95.75 71 HIS A O 1
ATOM 572 N N . ALA A 1 72 ? 7.738 -0.883 0.444 1.00 96.81 72 ALA A N 1
ATOM 573 C CA . ALA A 1 72 ? 7.755 -1.497 -0.879 1.00 96.81 72 ALA A CA 1
ATOM 574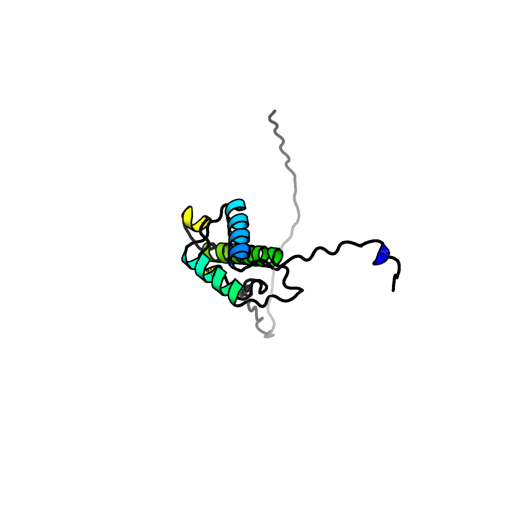 C C . ALA A 1 72 ? 8.464 -0.620 -1.917 1.00 96.81 72 ALA A C 1
ATOM 576 O O . ALA A 1 72 ? 9.303 -1.118 -2.664 1.00 96.81 72 ALA A O 1
ATOM 577 N N . VAL A 1 73 ? 8.225 0.694 -1.906 1.00 96.75 73 VAL A N 1
ATOM 578 C CA . VAL A 1 73 ? 8.945 1.649 -2.765 1.00 96.75 73 VAL A CA 1
ATOM 579 C C . VAL A 1 73 ? 10.449 1.636 -2.471 1.00 96.75 73 VAL A C 1
ATOM 581 O O . VAL A 1 73 ? 11.260 1.637 -3.398 1.00 96.75 73 VAL A O 1
ATOM 584 N N . GLY A 1 74 ? 10.847 1.564 -1.198 1.00 95.12 74 GLY A N 1
ATOM 585 C CA . GLY A 1 74 ? 12.256 1.436 -0.815 1.00 95.12 74 GLY A CA 1
ATOM 586 C C . GLY A 1 74 ? 12.916 0.167 -1.372 1.00 95.12 74 GLY A C 1
ATOM 587 O O . GLY A 1 74 ? 14.013 0.232 -1.932 1.00 95.12 74 GLY A O 1
ATOM 588 N N . ARG A 1 75 ? 12.240 -0.986 -1.276 1.00 95.56 75 ARG A N 1
ATOM 589 C CA . ARG A 1 75 ? 12.735 -2.261 -1.831 1.00 95.56 75 ARG A CA 1
ATOM 590 C C . ARG A 1 75 ? 12.765 -2.256 -3.356 1.00 95.56 75 ARG A C 1
ATOM 592 O O . ARG A 1 75 ? 13.744 -2.713 -3.940 1.00 95.56 75 ARG A O 1
ATOM 599 N N . HIS A 1 76 ? 11.748 -1.678 -3.983 1.00 96.62 76 HIS A N 1
ATOM 600 C CA . HIS A 1 76 ? 11.681 -1.475 -5.423 1.00 96.62 76 HIS A CA 1
ATOM 601 C C . HIS A 1 76 ? 12.873 -0.652 -5.932 1.00 96.62 76 HIS A C 1
ATOM 603 O O . HIS A 1 76 ? 13.560 -1.062 -6.867 1.00 96.62 76 HIS A O 1
ATOM 609 N N . ALA A 1 77 ? 13.183 0.469 -5.272 1.00 94.88 77 ALA A N 1
ATOM 610 C CA . ALA A 1 77 ? 14.346 1.288 -5.605 1.00 94.88 77 ALA A CA 1
ATOM 611 C C . ALA A 1 77 ? 15.658 0.498 -5.463 1.00 94.88 77 ALA A C 1
ATOM 613 O O . ALA A 1 77 ? 16.519 0.554 -6.342 1.00 94.88 77 ALA A O 1
ATOM 614 N N . TRP A 1 78 ? 15.788 -0.295 -4.395 1.00 93.06 78 TRP A N 1
ATOM 615 C CA . TRP A 1 78 ? 16.936 -1.181 -4.194 1.00 93.06 78 TRP A CA 1
ATOM 616 C C . TRP A 1 78 ? 17.071 -2.236 -5.297 1.00 93.06 78 TRP A C 1
ATOM 618 O O . TRP A 1 78 ? 18.171 -2.461 -5.797 1.00 93.06 78 TRP A O 1
ATOM 628 N N . ARG A 1 79 ? 15.960 -2.845 -5.725 1.00 93.25 79 ARG A N 1
ATOM 629 C CA . ARG A 1 79 ? 15.920 -3.819 -6.826 1.00 93.25 79 ARG A CA 1
ATOM 630 C C . ARG A 1 79 ? 16.414 -3.221 -8.145 1.00 93.25 79 ARG A C 1
ATOM 632 O O . ARG A 1 79 ? 17.050 -3.919 -8.930 1.00 93.25 79 ARG A O 1
ATOM 639 N N . LEU A 1 80 ? 16.124 -1.946 -8.391 1.00 94.25 80 LEU A N 1
ATOM 640 C CA . LEU A 1 80 ? 16.481 -1.255 -9.631 1.00 94.25 80 LEU A CA 1
ATOM 641 C C . LEU A 1 80 ? 17.870 -0.608 -9.621 1.00 94.25 80 LEU A C 1
ATOM 643 O O . LEU A 1 80 ? 18.326 -0.172 -10.676 1.00 94.25 80 LEU A O 1
ATOM 647 N N . LYS A 1 81 ? 18.553 -0.559 -8.472 1.00 92.50 81 LYS A N 1
ATOM 648 C CA . LYS A 1 81 ? 19.843 0.131 -8.295 1.00 92.50 81 LYS A CA 1
ATOM 649 C C . LYS A 1 81 ? 20.877 -0.210 -9.376 1.00 92.50 81 LYS A C 1
ATOM 651 O O . LYS A 1 81 ? 21.542 0.688 -9.884 1.00 92.50 81 LYS A O 1
ATOM 656 N N . ASP A 1 82 ? 20.989 -1.489 -9.733 1.00 89.25 82 ASP A N 1
ATOM 657 C CA . ASP A 1 82 ? 21.985 -1.992 -10.690 1.00 89.25 82 ASP A CA 1
ATOM 658 C C . ASP A 1 82 ? 21.383 -2.316 -12.076 1.00 89.25 82 ASP A C 1
ATOM 660 O O . ASP A 1 82 ? 22.040 -2.918 -12.935 1.00 89.25 82 ASP A O 1
ATOM 664 N N . ALA A 1 83 ? 20.126 -1.926 -12.321 1.00 90.31 83 ALA A N 1
ATOM 665 C CA . ALA A 1 83 ? 19.464 -2.123 -13.605 1.00 90.31 83 ALA A CA 1
ATOM 666 C C . ALA A 1 83 ? 20.045 -1.162 -14.655 1.00 90.31 83 ALA A C 1
ATOM 668 O O . ALA A 1 83 ? 19.937 0.056 -14.538 1.00 90.31 83 ALA A O 1
ATOM 669 N N . LYS A 1 84 ? 20.666 -1.709 -15.708 1.00 89.12 84 LYS A N 1
ATOM 670 C CA . LYS A 1 84 ? 21.343 -0.900 -16.740 1.00 89.12 84 LYS A CA 1
ATOM 671 C C . LYS A 1 84 ? 20.381 -0.078 -17.598 1.00 89.12 84 LYS A C 1
ATOM 673 O O . LYS A 1 84 ? 20.697 1.054 -17.944 1.00 89.12 84 LYS A O 1
ATOM 678 N N . GLU A 1 85 ? 19.242 -0.660 -17.958 1.00 91.94 85 GLU A N 1
ATOM 679 C CA . GLU A 1 85 ? 18.230 -0.050 -18.828 1.00 91.94 85 GLU A CA 1
ATOM 680 C C . GLU A 1 85 ? 16.833 -0.485 -18.349 1.00 91.94 85 GLU A C 1
ATOM 682 O O . GLU A 1 85 ? 16.239 -1.390 -18.938 1.00 91.94 85 GLU A O 1
ATOM 687 N N . PRO A 1 86 ? 16.323 0.083 -17.238 1.00 91.31 86 PRO A N 1
ATOM 688 C CA . PRO A 1 86 ? 14.993 -0.251 -16.746 1.00 91.31 86 PRO A CA 1
ATOM 689 C C . PRO A 1 86 ? 13.926 0.223 -17.736 1.00 91.31 86 PRO A C 1
ATOM 691 O O . PRO A 1 86 ? 13.985 1.333 -18.275 1.00 91.31 86 PRO A O 1
ATOM 694 N N . THR A 1 87 ? 12.934 -0.625 -17.976 1.00 95.12 87 THR A N 1
ATOM 695 C CA . THR A 1 87 ? 11.763 -0.267 -18.773 1.00 95.12 87 THR A CA 1
ATOM 696 C C . THR A 1 87 ? 10.830 0.646 -17.979 1.00 95.12 87 THR A C 1
ATOM 698 O O . THR A 1 87 ? 10.937 0.781 -16.762 1.00 95.12 87 THR A O 1
ATOM 701 N N . ARG A 1 88 ? 9.866 1.281 -18.655 1.00 94.06 88 ARG A N 1
ATOM 702 C CA . ARG A 1 88 ? 8.835 2.074 -17.966 1.00 94.06 88 ARG A CA 1
ATOM 703 C C . ARG A 1 88 ? 8.056 1.234 -16.951 1.00 94.06 88 ARG A C 1
ATOM 705 O O . ARG A 1 88 ? 7.722 1.745 -15.889 1.00 94.06 88 ARG A O 1
ATOM 712 N N . ASP A 1 89 ? 7.777 -0.017 -17.291 1.00 93.50 89 ASP A N 1
ATOM 713 C CA . ASP A 1 89 ? 7.034 -0.928 -16.426 1.00 93.50 89 ASP A CA 1
ATOM 714 C C . ASP A 1 89 ? 7.882 -1.297 -15.206 1.00 93.50 89 ASP A C 1
ATOM 716 O O . ASP A 1 89 ? 7.377 -1.270 -14.089 1.00 93.50 89 ASP A O 1
ATOM 720 N N . ASP A 1 90 ? 9.195 -1.493 -15.382 1.00 93.31 90 ASP A N 1
ATOM 721 C CA . ASP A 1 90 ? 10.112 -1.730 -14.261 1.00 93.31 90 ASP A CA 1
ATOM 722 C C . ASP A 1 90 ? 10.114 -0.584 -13.248 1.00 93.31 90 ASP A C 1
ATOM 724 O O . ASP A 1 90 ? 10.291 -0.851 -12.067 1.00 93.31 90 ASP A O 1
ATOM 728 N N . LEU A 1 91 ? 9.904 0.662 -13.694 1.00 95.81 91 LEU A N 1
ATOM 729 C CA . LEU A 1 91 ? 9.869 1.863 -12.847 1.00 95.81 91 LEU A CA 1
ATOM 730 C C . LEU A 1 91 ? 8.523 2.097 -12.145 1.00 95.81 91 LEU A C 1
ATOM 732 O O . LEU A 1 91 ? 8.440 2.970 -11.285 1.00 95.81 91 LEU A O 1
ATOM 736 N N . ARG A 1 92 ? 7.457 1.398 -12.555 1.00 97.00 92 ARG A N 1
ATOM 737 C CA . ARG A 1 92 ? 6.088 1.636 -12.056 1.00 97.00 92 ARG A CA 1
ATOM 738 C C . ARG A 1 92 ? 5.471 0.414 -11.393 1.00 97.00 92 ARG A C 1
ATOM 740 O O . ARG A 1 92 ? 4.580 0.576 -10.566 1.00 97.00 92 ARG A O 1
ATOM 747 N N . LEU A 1 93 ? 5.930 -0.791 -11.725 1.00 97.88 93 LEU A N 1
ATOM 748 C CA . LEU A 1 93 ? 5.375 -2.028 -11.193 1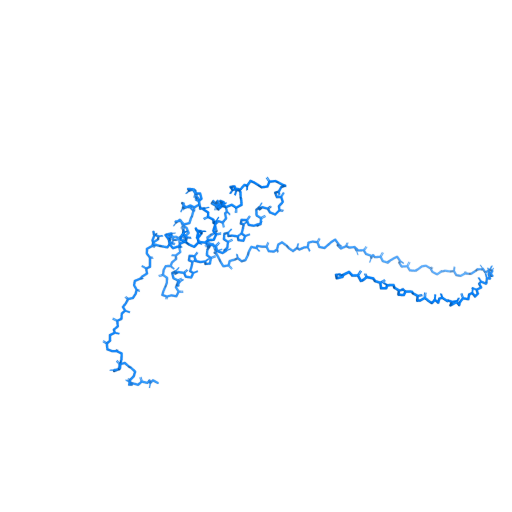.00 97.88 93 LEU A CA 1
ATOM 749 C C . LEU A 1 93 ? 6.053 -2.438 -9.884 1.00 97.88 93 LEU A C 1
ATOM 751 O O . LEU A 1 93 ? 7.244 -2.781 -9.829 1.00 97.88 93 LEU A O 1
ATOM 755 N N . LEU A 1 94 ? 5.250 -2.466 -8.824 1.00 98.19 94 LEU A N 1
ATOM 756 C CA . LEU A 1 94 ? 5.591 -3.136 -7.578 1.00 98.19 94 LEU A CA 1
ATOM 757 C C . LEU A 1 94 ? 5.278 -4.631 -7.718 1.00 98.19 94 LEU A C 1
ATOM 759 O O . LEU A 1 94 ? 4.186 -5.022 -8.141 1.00 98.19 94 LEU A O 1
ATOM 763 N N . THR A 1 95 ? 6.256 -5.470 -7.380 1.00 97.62 95 THR A N 1
ATOM 764 C CA . THR A 1 95 ? 6.149 -6.936 -7.459 1.00 97.62 95 THR A CA 1
ATOM 765 C C . THR A 1 95 ? 5.991 -7.540 -6.073 1.00 97.62 95 THR A C 1
ATOM 767 O O . THR A 1 95 ? 6.273 -6.878 -5.072 1.00 97.62 95 THR A O 1
ATOM 770 N N . ALA A 1 96 ? 5.593 -8.812 -5.981 1.00 97.31 96 ALA A N 1
ATOM 771 C CA . ALA A 1 96 ? 5.485 -9.496 -4.690 1.00 97.31 96 ALA A CA 1
ATOM 772 C C . ALA A 1 96 ? 6.776 -9.418 -3.851 1.00 97.31 96 ALA A C 1
ATOM 774 O O . ALA A 1 96 ? 6.712 -9.359 -2.624 1.00 97.31 96 ALA A O 1
ATOM 775 N N . GLY A 1 97 ? 7.948 -9.367 -4.497 1.00 94.81 97 GLY A N 1
ATOM 776 C CA . GLY A 1 97 ? 9.248 -9.262 -3.826 1.00 94.81 97 GLY A CA 1
ATOM 777 C C . GLY A 1 97 ? 9.489 -7.938 -3.090 1.00 94.81 97 GLY A C 1
ATOM 778 O O . GLY A 1 97 ? 10.365 -7.875 -2.227 1.00 94.81 97 GLY A O 1
ATOM 779 N N . ASP A 1 98 ? 8.705 -6.900 -3.388 1.00 96.25 98 ASP A N 1
ATOM 780 C CA . ASP A 1 98 ? 8.811 -5.604 -2.716 1.00 96.25 98 ASP A CA 1
ATOM 781 C C . ASP A 1 98 ? 8.073 -5.589 -1.364 1.00 96.25 98 ASP A C 1
ATOM 783 O O . ASP A 1 98 ? 8.327 -4.719 -0.535 1.00 96.25 98 ASP A O 1
ATOM 787 N N . PHE A 1 99 ? 7.203 -6.569 -1.090 1.00 95.50 99 PHE A N 1
ATOM 788 C C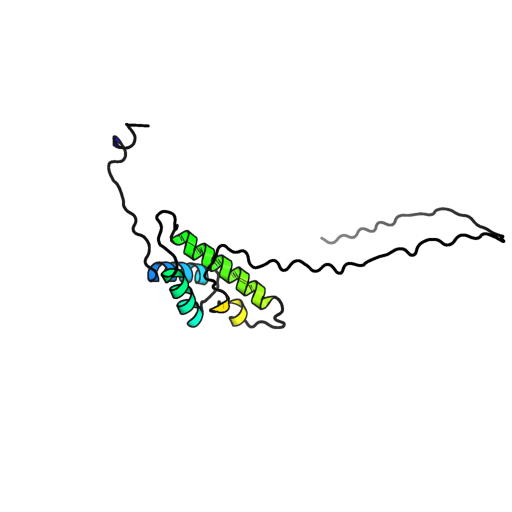A . PHE A 1 99 ? 6.361 -6.595 0.109 1.00 95.50 99 PHE A CA 1
ATOM 789 C C . PHE A 1 99 ? 6.812 -7.658 1.123 1.00 95.50 99 PHE A C 1
ATOM 791 O O . PHE A 1 99 ? 6.787 -8.868 0.866 1.00 95.50 99 PHE A O 1
ATOM 798 N N . THR A 1 100 ? 7.177 -7.215 2.328 1.00 89.31 100 THR A N 1
ATOM 799 C CA . THR A 1 100 ? 7.612 -8.071 3.444 1.00 89.31 100 THR A CA 1
ATOM 800 C C . THR A 1 100 ? 6.603 -8.094 4.587 1.00 89.31 100 THR A C 1
ATOM 802 O O . THR A 1 100 ? 5.796 -7.185 4.747 1.00 89.31 100 THR A O 1
ATOM 805 N N . ASP A 1 101 ? 6.672 -9.140 5.415 1.00 79.75 101 ASP A N 1
ATOM 806 C CA . ASP A 1 101 ? 5.768 -9.323 6.560 1.00 79.75 101 ASP A CA 1
ATOM 807 C C . ASP A 1 101 ? 6.077 -8.356 7.722 1.00 79.75 101 ASP A C 1
ATOM 809 O O . ASP A 1 101 ? 5.301 -8.245 8.669 1.00 79.75 101 ASP A O 1
ATOM 813 N N . GLN A 1 102 ? 7.213 -7.655 7.663 1.00 68.69 102 GLN A N 1
ATOM 814 C CA . GLN A 1 102 ? 7.643 -6.635 8.619 1.00 68.69 102 GLN A CA 1
ATOM 815 C C . GLN A 1 102 ? 7.917 -5.325 7.860 1.00 68.69 102 GLN A C 1
ATOM 817 O O . GLN A 1 102 ? 9.008 -5.153 7.314 1.00 68.69 102 GLN A O 1
ATOM 822 N N . PRO A 1 103 ? 6.943 -4.403 7.784 1.00 61.19 103 PRO A N 1
ATOM 823 C CA . PRO A 1 103 ? 7.131 -3.094 7.167 1.00 61.19 103 PRO A CA 1
ATOM 824 C C . PRO A 1 103 ? 7.803 -2.088 8.110 1.00 61.19 103 PRO A C 1
ATOM 826 O O . PRO A 1 103 ? 7.783 -0.914 7.804 1.00 61.19 103 PRO A O 1
ATOM 829 N N . ASP A 1 104 ? 8.341 -2.497 9.263 1.00 60.41 104 ASP A N 1
ATOM 830 C CA . ASP A 1 104 ? 9.085 -1.607 10.174 1.00 60.41 104 ASP A CA 1
ATOM 831 C C . ASP A 1 104 ? 10.593 -1.935 10.212 1.00 60.41 104 ASP A C 1
ATOM 833 O O . ASP A 1 104 ? 11.385 -1.168 10.761 1.00 60.41 104 ASP A O 1
ATOM 837 N N . GLU A 1 105 ? 11.023 -3.053 9.613 1.00 54.06 105 GLU A N 1
ATOM 838 C CA . GLU A 1 105 ? 12.445 -3.352 9.429 1.00 54.06 105 GLU A CA 1
ATOM 839 C C . GLU A 1 105 ? 12.958 -2.520 8.250 1.00 54.06 105 GLU A C 1
ATOM 841 O O . GLU A 1 105 ? 12.555 -2.710 7.096 1.00 54.06 105 GLU A O 1
ATOM 846 N N . GLN A 1 106 ? 13.808 -1.535 8.553 1.00 48.97 106 GLN A N 1
ATOM 847 C CA . GLN A 1 106 ? 14.523 -0.770 7.535 1.00 48.97 106 GLN A CA 1
ATOM 848 C C . GLN A 1 106 ? 15.278 -1.750 6.625 1.00 48.97 106 GLN A C 1
ATOM 850 O O . GLN A 1 106 ? 15.829 -2.726 7.135 1.00 48.97 106 GLN A O 1
ATOM 855 N N . PRO A 1 107 ? 15.282 -1.544 5.294 1.00 51.66 107 PRO A N 1
ATOM 856 C CA . PRO A 1 107 ? 16.031 -2.417 4.403 1.00 51.66 107 PRO A CA 1
ATOM 857 C C . PRO A 1 107 ? 17.486 -2.429 4.864 1.00 51.66 107 PRO A C 1
ATOM 859 O O . PRO A 1 107 ? 18.059 -1.355 5.026 1.00 51.66 107 PRO A O 1
ATOM 862 N N . ASP A 1 108 ? 18.021 -3.631 5.108 1.00 53.00 108 ASP A N 1
ATOM 863 C CA . ASP A 1 108 ? 19.388 -3.862 5.572 1.00 53.00 108 ASP A CA 1
ATOM 864 C C . ASP A 1 108 ? 20.351 -2.918 4.839 1.00 53.00 108 ASP A C 1
ATOM 866 O O . ASP A 1 108 ? 20.661 -3.113 3.659 1.00 53.00 108 ASP A O 1
ATOM 870 N N . GLU A 1 109 ? 20.821 -1.878 5.531 1.00 48.53 109 GLU A N 1
ATOM 871 C CA . GLU A 1 109 ? 22.032 -1.178 5.136 1.00 48.53 109 GLU A CA 1
ATOM 872 C C . GLU A 1 109 ? 23.141 -2.222 5.264 1.00 48.53 109 GLU A C 1
ATOM 874 O O . GLU A 1 109 ? 23.656 -2.476 6.353 1.00 48.53 109 GLU A O 1
ATOM 879 N N . GLN A 1 110 ? 23.453 -2.910 4.160 1.00 49.78 110 GLN A N 1
ATOM 880 C CA . GLN A 1 110 ? 24.673 -3.702 4.083 1.00 49.78 110 GLN A CA 1
ATOM 881 C C . GLN A 1 110 ? 25.802 -2.761 4.510 1.00 49.78 110 GLN A C 1
ATOM 883 O O . GLN A 1 110 ? 25.922 -1.690 3.906 1.00 49.78 110 GLN A O 1
ATOM 888 N N . PRO A 1 111 ? 26.578 -3.089 5.560 1.00 46.56 111 PRO A N 1
ATOM 889 C CA . PRO A 1 111 ? 27.683 -2.244 5.963 1.00 46.56 111 PRO A CA 1
ATOM 890 C C . PRO A 1 111 ? 28.563 -2.065 4.735 1.00 46.56 111 PRO A C 1
ATOM 892 O O . PRO A 1 111 ? 28.984 -3.064 4.151 1.00 46.56 111 PRO A O 1
ATOM 895 N N . ASP A 1 112 ? 28.795 -0.818 4.326 1.00 48.25 112 ASP A N 1
ATOM 896 C CA . ASP A 1 112 ? 29.829 -0.501 3.353 1.00 48.25 112 ASP A CA 1
ATOM 897 C C . ASP A 1 112 ? 31.112 -1.187 3.837 1.00 48.25 112 ASP A C 1
ATOM 899 O O . ASP A 1 112 ? 31.734 -0.751 4.812 1.00 48.25 112 ASP A O 1
ATOM 903 N N . GLU A 1 113 ? 31.494 -2.293 3.194 1.00 44.78 113 GLU A N 1
ATOM 904 C CA . GLU A 1 113 ? 32.821 -2.873 3.339 1.00 44.78 113 GLU A CA 1
ATOM 905 C C . GLU A 1 113 ? 33.794 -1.850 2.749 1.00 44.78 113 GLU A C 1
ATOM 907 O O . GLU A 1 113 ? 34.141 -1.869 1.567 1.00 44.78 113 GLU A O 1
ATOM 912 N N . GLN A 1 114 ? 34.203 -0.894 3.583 1.00 41.97 114 GLN A N 1
ATOM 913 C CA . GLN A 1 114 ? 35.352 -0.052 3.308 1.00 41.97 114 GLN A CA 1
ATOM 914 C C . GLN A 1 114 ? 36.534 -0.999 3.078 1.00 41.97 114 GLN A C 1
ATOM 916 O O . GLN A 1 114 ? 36.790 -1.858 3.928 1.00 41.97 114 GLN A O 1
ATOM 921 N N . PRO A 1 115 ? 37.272 -0.891 1.960 1.00 46.19 115 PRO A N 1
ATOM 922 C CA . PRO A 1 115 ? 38.486 -1.664 1.811 1.00 46.19 115 PRO A CA 1
ATOM 923 C C . PRO A 1 115 ? 39.458 -1.145 2.868 1.00 46.19 115 PRO A C 1
ATOM 925 O O . PRO A 1 115 ? 39.993 -0.042 2.742 1.00 46.19 115 PRO A O 1
ATOM 928 N N . GLU A 1 116 ? 39.665 -1.922 3.931 1.00 43.66 116 GLU A N 1
ATOM 929 C CA . GLU A 1 116 ? 40.713 -1.647 4.902 1.00 43.66 116 GLU A CA 1
ATOM 930 C C . GLU A 1 116 ? 42.054 -1.735 4.173 1.00 43.66 116 GLU A C 1
ATOM 932 O O . GLU A 1 116 ? 42.639 -2.802 3.972 1.00 43.66 116 GLU A O 1
ATOM 937 N N . ALA A 1 117 ? 42.549 -0.577 3.743 1.00 48.66 117 ALA A N 1
ATOM 938 C CA . ALA A 1 117 ? 43.945 -0.380 3.432 1.00 48.66 117 ALA A CA 1
ATOM 939 C C . ALA A 1 117 ? 44.725 -0.573 4.738 1.00 48.66 117 ALA A C 1
ATOM 941 O O . ALA A 1 117 ? 45.015 0.377 5.463 1.00 48.66 117 ALA A O 1
ATOM 942 N N . SER A 1 118 ? 45.046 -1.829 5.051 1.00 41.28 118 SER A N 1
ATOM 943 C CA . SER A 1 118 ? 45.969 -2.191 6.118 1.00 41.28 118 SER A CA 1
ATOM 944 C C . SER A 1 118 ? 47.374 -1.738 5.724 1.00 41.28 118 SER A C 1
ATOM 946 O O . SER A 1 118 ? 48.194 -2.507 5.221 1.00 41.28 118 SER A O 1
ATOM 948 N N . GLY A 1 119 ? 47.655 -0.461 5.968 1.00 46.78 119 GLY A N 1
ATOM 949 C CA . GLY A 1 119 ? 49.003 0.026 6.192 1.00 46.78 119 GLY A CA 1
ATOM 950 C C . GLY A 1 119 ? 49.515 -0.582 7.492 1.00 46.78 119 GLY A C 1
ATOM 951 O O . GLY A 1 119 ? 49.191 -0.105 8.573 1.00 46.78 119 GLY A O 1
ATOM 952 N N . THR A 1 120 ? 50.307 -1.648 7.391 1.00 42.97 120 THR A N 1
ATOM 953 C CA . THR A 1 120 ? 51.209 -2.045 8.474 1.00 42.97 120 THR A CA 1
ATOM 954 C C . THR A 1 120 ? 52.631 -1.686 8.069 1.00 42.97 120 THR A C 1
ATOM 956 O O . THR A 1 120 ? 53.237 -2.285 7.184 1.00 42.97 120 THR A O 1
ATOM 959 N N . ASP A 1 121 ? 53.090 -0.641 8.741 1.00 46.84 121 ASP A N 1
ATOM 960 C CA . ASP A 1 121 ? 54.449 -0.150 8.926 1.00 46.84 121 ASP A CA 1
ATOM 961 C C . ASP A 1 121 ? 55.492 -1.281 9.115 1.00 46.84 121 ASP A C 1
ATOM 963 O O . ASP A 1 121 ? 55.318 -2.128 9.999 1.00 46.84 121 ASP A O 1
ATOM 967 N N . PRO A 1 122 ? 56.586 -1.347 8.326 1.00 47.19 122 PRO A N 1
ATOM 968 C CA . PRO A 1 122 ? 57.703 -2.229 8.630 1.00 47.19 122 PRO A CA 1
ATOM 969 C C . PRO A 1 122 ? 58.622 -1.592 9.687 1.00 47.19 122 PRO A C 1
ATOM 971 O O . PRO A 1 122 ? 59.196 -0.523 9.494 1.00 47.19 122 PRO A O 1
ATOM 974 N N . ALA A 1 123 ? 58.791 -2.305 10.803 1.00 41.50 123 ALA A N 1
ATOM 975 C CA . ALA A 1 123 ? 59.646 -1.958 11.939 1.00 41.50 123 ALA A CA 1
ATOM 976 C C . ALA A 1 123 ? 61.108 -1.587 11.561 1.00 41.50 123 ALA A C 1
ATOM 978 O O . ALA A 1 123 ? 61.640 -2.072 10.559 1.00 41.50 123 ALA A O 1
ATOM 979 N N . PRO A 1 124 ? 61.810 -0.785 12.393 1.00 49.66 124 PRO A N 1
ATOM 980 C CA . PRO A 1 124 ? 63.079 -0.165 12.028 1.00 49.66 124 PRO A CA 1
ATOM 981 C C . PRO A 1 124 ? 64.277 -1.092 12.280 1.00 49.66 124 PRO A C 1
ATOM 983 O O . PRO A 1 124 ? 64.414 -1.668 13.360 1.00 49.66 124 PRO A O 1
ATOM 986 N N . VAL A 1 125 ? 65.216 -1.149 11.331 1.00 46.59 125 VAL A N 1
ATOM 987 C CA . VAL A 1 125 ? 66.581 -1.641 11.572 1.00 46.59 125 VAL A CA 1
ATOM 988 C C . VAL A 1 125 ? 67.537 -0.447 11.535 1.00 46.59 125 VAL A C 1
ATOM 990 O O . VAL A 1 125 ? 67.575 0.310 10.569 1.00 46.59 125 VAL A O 1
ATOM 993 N N . ARG A 1 126 ? 68.280 -0.242 12.627 1.00 43.72 126 ARG A N 1
ATOM 994 C CA . ARG A 1 126 ? 69.354 0.756 12.723 1.00 43.72 126 ARG A CA 1
ATOM 995 C C . ARG A 1 126 ? 70.682 0.133 12.301 1.00 43.72 126 ARG A C 1
ATOM 997 O O . ARG A 1 126 ? 71.042 -0.898 12.863 1.00 43.72 126 ARG A O 1
ATOM 1004 N N . ALA A 1 127 ? 71.425 0.820 11.434 1.00 36.28 127 ALA A N 1
ATOM 1005 C CA . ALA A 1 127 ? 72.870 1.047 11.558 1.00 36.28 127 ALA A CA 1
ATOM 1006 C C . ALA A 1 127 ? 73.328 2.097 10.519 1.00 36.28 127 ALA A C 1
ATOM 1008 O O . ALA A 1 127 ? 73.279 1.850 9.318 1.00 36.28 127 ALA A O 1
ATOM 1009 N N . ASP A 1 128 ? 73.737 3.261 11.025 1.00 41.66 128 ASP A N 1
ATOM 1010 C CA . ASP A 1 128 ? 74.482 4.360 10.377 1.00 41.66 128 ASP A CA 1
ATOM 1011 C C . ASP A 1 128 ? 75.898 3.925 9.900 1.00 41.66 128 ASP A C 1
ATOM 1013 O O . ASP A 1 128 ? 76.328 2.823 10.257 1.00 41.66 128 ASP A O 1
ATOM 1017 N N . PRO A 1 129 ? 76.761 4.816 9.353 1.00 63.62 129 PRO A N 1
ATOM 1018 C CA . PRO A 1 129 ? 76.574 5.891 8.356 1.00 63.62 129 PRO A CA 1
ATOM 1019 C C . PRO A 1 129 ? 77.699 5.901 7.280 1.00 63.62 129 PRO A C 1
ATOM 1021 O O . PRO A 1 129 ? 78.760 5.325 7.484 1.00 63.62 129 PRO A O 1
ATOM 1024 N N . ASP A 1 130 ? 77.527 6.645 6.182 1.00 36.69 130 ASP A N 1
ATOM 1025 C CA . ASP A 1 130 ? 78.606 7.470 5.595 1.00 36.69 130 ASP A CA 1
ATOM 1026 C C . ASP A 1 130 ? 78.018 8.439 4.547 1.00 36.69 130 ASP A C 1
ATOM 1028 O O . ASP A 1 130 ? 77.269 8.033 3.659 1.00 36.69 130 ASP A O 1
ATOM 1032 N N . GLY A 1 131 ? 78.291 9.742 4.705 1.00 36.31 131 GLY A N 1
ATOM 1033 C CA . GLY A 1 131 ? 77.776 10.837 3.857 1.00 36.31 131 GLY A CA 1
ATOM 1034 C C . GLY A 1 131 ? 78.630 11.107 2.604 1.00 36.31 131 GLY A C 1
ATOM 1035 O O . GLY A 1 131 ? 79.343 10.211 2.160 1.00 36.31 131 GLY A O 1
ATOM 1036 N N . PRO A 1 132 ? 78.697 12.353 2.077 1.00 54.53 132 PRO A N 1
ATOM 1037 C CA . PRO A 1 132 ? 77.818 13.517 2.275 1.00 54.53 132 PRO A CA 1
ATOM 1038 C C . PRO A 1 132 ? 77.438 14.247 0.948 1.00 54.53 132 PRO A C 1
ATOM 1040 O O . PRO A 1 132 ? 77.855 13.840 -0.132 1.00 54.53 132 PRO A O 1
ATOM 1043 N N . ALA A 1 133 ? 76.769 15.408 1.099 1.00 36.22 133 ALA A N 1
ATOM 1044 C CA . ALA A 1 133 ? 76.680 16.554 0.161 1.00 36.22 133 ALA A CA 1
ATOM 1045 C C . ALA A 1 133 ? 75.594 16.464 -0.943 1.00 36.22 133 ALA A C 1
ATOM 1047 O O . ALA A 1 133 ? 75.384 15.408 -1.514 1.00 36.22 133 ALA A O 1
ATOM 1048 N N . ALA A 1 134 ? 74.869 17.515 -1.344 1.00 35.94 134 ALA A N 1
ATOM 1049 C CA . ALA A 1 134 ? 74.815 18.939 -1.001 1.00 35.94 134 ALA A CA 1
ATOM 1050 C C . ALA A 1 134 ? 73.554 19.569 -1.651 1.00 35.94 134 ALA A C 1
ATOM 1052 O O . ALA A 1 134 ? 73.101 19.047 -2.665 1.00 35.94 134 ALA A O 1
ATOM 1053 N N . ALA A 1 135 ? 73.136 20.730 -1.114 1.00 37.94 135 ALA A N 1
ATOM 1054 C CA . ALA A 1 135 ? 72.444 21.859 -1.776 1.00 37.94 135 ALA A CA 1
ATOM 1055 C C . ALA A 1 135 ? 71.014 21.600 -2.330 1.00 37.94 135 ALA A C 1
ATOM 1057 O O . ALA A 1 135 ? 70.659 20.479 -2.653 1.00 37.94 135 ALA A O 1
ATOM 1058 N N . ASP A 1 136 ? 70.094 22.556 -2.448 1.00 37.75 136 ASP A N 1
ATOM 1059 C CA . ASP A 1 136 ? 70.158 24.018 -2.435 1.00 37.75 136 ASP A CA 1
ATOM 1060 C C . ASP A 1 136 ? 68.736 24.592 -2.209 1.00 37.75 136 ASP A C 1
ATOM 1062 O O . ASP A 1 136 ? 67.748 23.860 -2.230 1.00 37.75 136 ASP A O 1
ATOM 1066 N N . GLU A 1 137 ? 68.689 25.905 -2.009 1.00 38.34 137 GLU A N 1
ATOM 1067 C CA . GLU A 1 137 ? 67.590 26.884 -1.928 1.00 38.34 137 GLU A CA 1
ATOM 1068 C C . GLU A 1 137 ? 66.557 26.786 -3.096 1.00 38.34 137 GLU A C 1
ATOM 1070 O O . GLU A 1 137 ? 66.737 26.004 -4.019 1.00 38.34 137 GLU A O 1
ATOM 1075 N N . ALA A 1 138 ? 65.423 27.489 -3.235 1.00 37.59 138 ALA A N 1
ATOM 1076 C CA . ALA A 1 138 ? 64.868 28.764 -2.770 1.00 37.59 138 ALA A CA 1
ATOM 1077 C C . ALA A 1 138 ? 63.343 28.751 -3.120 1.00 37.59 138 ALA A C 1
ATOM 1079 O O . ALA A 1 138 ? 62.926 28.036 -4.026 1.00 37.59 138 ALA A O 1
ATOM 1080 N N . ALA A 1 139 ? 62.448 29.353 -2.330 1.00 40.97 139 ALA A N 1
ATOM 1081 C CA . ALA A 1 139 ? 61.795 30.659 -2.555 1.00 40.97 139 ALA A CA 1
ATOM 1082 C C . ALA A 1 139 ? 60.779 30.804 -3.730 1.00 40.97 139 ALA A C 1
ATOM 1084 O O . ALA A 1 139 ? 61.111 30.633 -4.894 1.00 40.97 139 ALA A O 1
ATOM 1085 N N . SER A 1 140 ? 59.553 31.186 -3.331 1.00 39.66 140 SER A N 1
ATOM 1086 C CA . SER A 1 140 ? 58.584 32.165 -3.893 1.00 39.66 140 SER A CA 1
ATOM 1087 C C . SER A 1 140 ? 58.495 32.490 -5.394 1.00 39.66 140 SER A C 1
ATOM 1089 O O . SER A 1 140 ? 59.497 32.872 -5.983 1.00 39.66 140 SER A O 1
ATOM 1091 N N . ASP A 1 141 ? 57.259 32.554 -5.912 1.00 41.38 141 ASP A N 1
ATOM 1092 C CA . ASP A 1 141 ? 56.595 33.656 -6.674 1.00 41.38 141 ASP A CA 1
ATOM 1093 C C . ASP A 1 141 ? 55.299 33.056 -7.293 1.00 41.38 141 ASP A C 1
ATOM 1095 O O . ASP A 1 141 ? 55.266 31.857 -7.545 1.00 41.38 141 ASP A O 1
ATOM 1099 N N . ASP A 1 142 ? 54.207 33.711 -7.687 1.00 39.28 142 ASP A N 1
ATOM 1100 C CA . ASP A 1 142 ? 53.526 34.987 -7.449 1.00 39.28 142 ASP A CA 1
ATOM 1101 C C . ASP A 1 142 ? 52.371 35.047 -8.487 1.00 39.28 142 ASP A C 1
ATOM 1103 O O . ASP A 1 142 ? 52.414 34.376 -9.518 1.00 39.28 142 ASP A O 1
ATOM 1107 N N . ARG A 1 143 ? 51.378 35.907 -8.224 1.00 44.75 143 ARG A N 1
ATOM 1108 C CA . ARG A 1 143 ? 50.394 36.500 -9.161 1.00 44.75 143 ARG A CA 1
ATOM 1109 C C . ARG A 1 143 ? 49.227 35.687 -9.768 1.00 44.75 143 ARG A C 1
ATOM 1111 O O . ARG A 1 143 ? 49.329 34.998 -10.773 1.00 44.75 143 ARG A O 1
ATOM 1118 N N . HIS A 1 144 ? 48.046 35.975 -9.203 1.00 49.69 144 HIS A N 1
ATOM 1119 C CA . HIS A 1 144 ? 46.906 36.703 -9.808 1.00 49.69 144 HIS A CA 1
ATOM 1120 C C . HIS A 1 144 ? 46.701 36.667 -11.342 1.00 49.69 144 HIS A C 1
ATOM 1122 O O . HIS A 1 144 ? 47.469 37.280 -12.085 1.00 49.69 144 HIS A O 1
ATOM 1128 N N . HIS A 1 145 ? 45.525 36.193 -11.780 1.00 49.81 145 HIS A N 1
ATOM 1129 C CA . HIS A 1 145 ? 44.789 36.827 -12.884 1.00 49.81 145 HIS A CA 1
ATOM 1130 C C . HIS A 1 145 ? 43.270 36.591 -12.771 1.00 49.81 145 HIS A C 1
ATOM 1132 O O . HIS A 1 145 ? 42.811 35.452 -12.764 1.00 49.81 145 HIS A O 1
ATOM 1138 N N . GLN A 1 146 ? 42.515 37.688 -12.656 1.00 48.91 146 GLN A N 1
ATOM 1139 C CA . GLN A 1 146 ? 41.068 37.778 -12.879 1.00 48.91 146 GLN A CA 1
ATOM 1140 C C . GLN A 1 146 ? 40.802 37.936 -14.380 1.00 48.91 146 GLN A C 1
ATOM 1142 O O . GLN A 1 146 ? 41.595 38.571 -15.076 1.00 48.91 146 GLN A O 1
ATOM 1147 N N . SER A 1 147 ? 39.663 37.449 -14.867 1.00 50.44 147 SER A N 1
ATOM 1148 C CA . SER A 1 147 ? 39.059 37.937 -16.111 1.00 50.44 147 SER A CA 1
ATOM 1149 C C . SER A 1 147 ? 37.538 37.824 -16.013 1.00 50.44 147 SER A C 1
ATOM 1151 O O . SER A 1 147 ? 37.004 36.734 -15.812 1.00 50.44 147 SER A O 1
ATOM 1153 N N . ASP A 1 148 ? 36.896 38.985 -16.098 1.00 50.84 148 ASP A N 1
ATOM 1154 C CA . ASP A 1 148 ? 35.472 39.218 -16.324 1.00 50.84 148 ASP A CA 1
ATOM 1155 C C . ASP A 1 148 ? 35.086 38.928 -17.790 1.00 50.84 148 ASP A C 1
ATOM 1157 O O . ASP A 1 148 ? 35.932 39.072 -18.666 1.00 50.84 148 ASP A O 1
ATOM 1161 N N . GLU A 1 149 ? 33.816 38.584 -18.043 1.00 52.47 149 GLU A N 1
ATOM 1162 C CA . GLU A 1 149 ? 32.978 38.946 -19.220 1.00 52.47 149 GLU A CA 1
ATOM 1163 C C . GLU A 1 149 ? 31.631 38.208 -19.045 1.00 52.47 149 GLU A C 1
ATOM 1165 O O . GLU A 1 149 ? 31.592 36.982 -18.989 1.00 52.47 149 GLU A O 1
ATOM 1170 N N . ASP A 1 150 ? 30.538 38.841 -18.617 1.00 49.62 150 ASP A N 1
ATOM 1171 C CA . ASP A 1 150 ? 29.643 39.803 -19.288 1.00 49.62 150 ASP A CA 1
ATOM 1172 C C . ASP A 1 150 ? 28.870 39.212 -20.485 1.00 49.62 150 ASP A C 1
ATOM 1174 O O . ASP A 1 150 ? 29.432 38.918 -21.535 1.00 49.62 150 ASP A O 1
ATOM 1178 N N . THR A 1 151 ? 27.556 39.028 -20.321 1.00 50.97 151 THR A N 1
ATOM 1179 C CA . THR A 1 151 ? 26.561 38.980 -21.408 1.00 50.97 151 THR A CA 1
ATOM 1180 C C . THR A 1 151 ? 25.182 39.235 -20.798 1.00 50.97 151 THR A C 1
ATOM 1182 O O . THR A 1 151 ? 24.661 38.406 -20.046 1.00 50.97 151 THR A O 1
ATOM 1185 N N . ALA A 1 152 ? 24.596 40.377 -21.147 1.00 58.94 152 ALA A N 1
ATOM 1186 C CA . ALA A 1 152 ? 23.174 40.683 -21.028 1.00 58.94 152 ALA A CA 1
ATOM 1187 C C . ALA A 1 152 ? 22.635 41.058 -22.413 1.00 58.94 152 ALA A C 1
ATOM 1189 O O . ALA A 1 152 ? 23.381 41.725 -23.168 1.00 58.94 152 ALA A O 1
#

Sequence (152 aa):
QNPGLASRFTTTIEFDDYSDDELLAILDSIAEGSDYELTDDAHERVRHVFQATPRTPAFGNGRFSRNLFEHAVGRHAWRLKDAKEPTRDDLRLLTAGDFTDQPDEQPDEQPDEQPEASGTDPAPVRADPDGPAAADEAASDDRHHQSDEDTA

Nearest PDB structures (foldseek):
  3syk-assembly1_A  TM=8.287E-01  e=2.275E-04  Cereibacter sphaeroides
  3syl-assembly1_B  TM=8.196E-01  e=5.164E-04  Cereibacter sphaeroides
  7pfo-assembly1_A  TM=7.096E-01  e=1.591E+00  Homo sapiens
  8umv-assembly1_D  TM=6.027E-01  e=3.813E+00  Homo sapiens

pLDDT: mean 75.7, std 22.24, range [35.94, 98.31]

Radius of gyration: 32.2 Å; Cα contacts (8 Å, |Δi|>4): 90; chains: 1; bounding box: 101×53×58 Å

Solvent-accessible surface area (backbone atoms only — not comparable to full-atom values): 10236 Å² total; per-residue (Å²): 135,73,80,70,55,65,76,74,55,83,74,84,83,86,80,80,80,73,51,63,68,53,43,47,52,52,33,50,54,53,32,52,77,67,69,30,46,73,35,75,60,19,51,54,46,51,50,49,41,46,71,72,49,78,89,49,104,79,53,50,66,72,58,44,34,48,42,42,48,55,42,22,53,53,42,46,53,60,69,47,68,83,53,89,78,73,50,76,60,67,77,24,52,44,47,40,89,28,63,63,88,58,57,81,65,72,79,79,75,70,75,81,80,68,80,78,78,80,81,74,81,82,82,89,83,89,80,87,88,84,88,83,90,79,90,79,89,79,85,90,89,83,83,89,83,88,82,88,84,90,88,133